Protein AF-A0A654IPQ0-F1 (afdb_monomer)

Secondary structure (DSSP, 8-state):
-PPP---PPP-----------------------------------TT-PPP--TT----S------------------SSBPPHHHHHHHHHHHHHHTTS--TT-BHHHHHHHHHHHHHHTT---EEEPTTS-TTPBPPPBSS------EEEEEBTEEEEE--S-B---

Sequence (169 aa):
MKKLLTFLSSFSLITTTSLFVISCKTNQSAQKSRQDINIDEEYADPEHMPVDDPNAYITSSTEEYEDSTIIKKENEQPNRKATEEEKKKLESIFKDQENSFDSSHTYKDVVDQLLVYANKQGLNNITLVDGLDPNEYLKEDKESKGVNVVKLKLYGSDVAFIPKKVLKK

Organism: NCBI:txid1179777

Foldseek 3Di:
DDDDDDDDDDDDDDDDDDDDDDDPPPPDDDDDDDDDDDDPDDDDDPPDDPDDDPPPDDDDDPPPPPPPPVVPPPPPLPQDADDPVLVVQLVVLLVVCLAVAAQVDFLLNVQVVSCVSSVVVVQHDKAFDPPDDRRHTDDFDQPQPQPDWGWIDRRPDIDTRGRRGYHYD

Mean predicted aligned error: 18.66 Å

Radius of gyration: 29.19 Å; Cα contacts (8 Å, |Δi|>4): 163; chains: 1; bounding box: 48×114×52 Å

pLDDT: mean 73.37, std 24.52, range [34.81, 98.38]

InterPro domains:
  IPR054816 Mollicutes-type lipoprotein signal peptide region [NF038029] (1-24)

Structure (mmCIF, N/CA/C/O backbone):
data_AF-A0A654IPQ0-F1
#
_entry.id   AF-A0A654IPQ0-F1
#
loop_
_atom_site.group_PDB
_atom_site.id
_atom_site.type_symbol
_atom_site.label_atom_id
_atom_site.label_alt_id
_atom_site.label_comp_id
_atom_site.label_asym_id
_atom_site.label_entity_id
_atom_site.label_seq_id
_atom_site.pdbx_PDB_ins_code
_atom_site.Cartn_x
_atom_site.Cartn_y
_atom_site.Cartn_z
_atom_site.occupancy
_atom_site.B_iso_or_equiv
_atom_site.auth_seq_id
_atom_site.auth_comp_id
_atom_site.auth_asym_id
_atom_site.auth_atom_id
_atom_site.pdbx_PDB_model_num
ATOM 1 N N . MET A 1 1 ? 3.869 56.361 20.511 1.00 40.56 1 MET A N 1
ATOM 2 C CA . MET A 1 1 ? 4.899 55.306 20.642 1.00 40.56 1 MET A CA 1
ATOM 3 C C . MET A 1 1 ? 4.352 54.244 21.584 1.00 40.56 1 MET A C 1
ATOM 5 O O . MET A 1 1 ? 3.973 54.582 22.699 1.00 40.56 1 MET A O 1
ATOM 9 N N . LYS A 1 2 ? 4.131 53.025 21.078 1.00 46.72 2 LYS A N 1
ATOM 10 C CA . LYS A 1 2 ? 3.417 51.942 21.777 1.00 46.72 2 LYS A CA 1
ATOM 11 C C . LYS A 1 2 ? 4.370 51.214 22.732 1.00 46.72 2 LYS A C 1
ATOM 13 O O . LYS A 1 2 ? 5.546 51.058 22.421 1.00 46.72 2 LYS A O 1
ATOM 18 N N . LYS A 1 3 ? 3.843 50.863 23.906 1.00 55.09 3 LYS A N 1
ATOM 19 C CA . LYS A 1 3 ? 4.573 50.340 25.065 1.00 55.09 3 LYS A CA 1
ATOM 20 C C . LYS A 1 3 ? 5.115 48.928 24.825 1.00 55.09 3 LYS A C 1
ATOM 22 O O . LYS A 1 3 ? 4.527 48.147 24.082 1.00 55.09 3 LYS A O 1
ATOM 27 N N . LEU A 1 4 ? 6.246 48.679 25.481 1.00 53.44 4 LEU A N 1
ATOM 28 C CA . LEU A 1 4 ? 7.028 47.453 25.488 1.00 53.44 4 LEU A CA 1
ATOM 29 C C . LEU A 1 4 ? 6.271 46.231 26.035 1.00 53.44 4 LEU A C 1
ATOM 31 O O . LEU A 1 4 ? 5.342 46.352 26.831 1.00 53.44 4 LEU A O 1
ATOM 35 N N . LEU A 1 5 ? 6.789 45.085 25.583 1.00 58.50 5 LEU A N 1
ATOM 36 C CA . LEU A 1 5 ? 6.680 43.702 26.048 1.00 58.50 5 LEU A CA 1
ATOM 37 C C . LEU A 1 5 ? 6.437 43.529 27.563 1.00 58.50 5 LEU A C 1
ATOM 39 O O . LEU A 1 5 ? 6.873 44.365 28.352 1.00 58.50 5 LEU A O 1
ATOM 43 N N . THR A 1 6 ? 5.883 42.382 27.996 1.00 51.06 6 THR A N 1
ATOM 44 C CA . THR A 1 6 ? 6.662 41.214 28.495 1.00 51.06 6 THR A CA 1
ATOM 45 C C . THR A 1 6 ? 5.752 40.057 28.990 1.00 51.06 6 THR A C 1
ATOM 47 O O . THR A 1 6 ? 4.640 40.287 29.453 1.00 51.06 6 THR A O 1
ATOM 50 N N . PHE A 1 7 ? 6.312 38.837 28.921 1.00 52.56 7 PHE A N 1
ATOM 51 C CA . PHE A 1 7 ? 6.030 37.591 29.665 1.00 52.56 7 PHE A CA 1
ATOM 52 C C . PHE A 1 7 ? 4.970 36.620 29.110 1.00 52.56 7 PHE A C 1
ATOM 54 O O . PHE A 1 7 ? 3.819 36.626 29.534 1.00 52.56 7 PHE A O 1
ATOM 61 N N . LEU A 1 8 ? 5.408 35.673 28.262 1.00 53.69 8 LEU A N 1
ATOM 62 C CA . LEU A 1 8 ? 4.788 34.344 28.220 1.00 53.69 8 LEU A CA 1
ATOM 63 C C . LEU A 1 8 ? 5.546 33.405 29.160 1.00 53.69 8 LEU A C 1
ATOM 65 O O . LEU A 1 8 ? 6.758 33.221 29.061 1.00 53.69 8 LEU A O 1
ATOM 69 N N . SER A 1 9 ? 4.771 32.877 30.097 1.00 50.97 9 SER A N 1
ATOM 70 C CA . SER A 1 9 ? 5.142 31.969 31.168 1.00 50.97 9 SER A CA 1
ATOM 71 C C . SER A 1 9 ? 5.612 30.60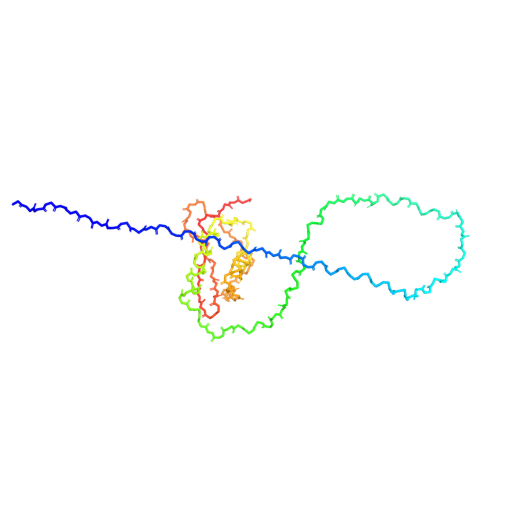9 30.639 1.00 50.97 9 SER A C 1
ATOM 73 O O . SER A 1 9 ? 5.057 30.047 29.696 1.00 50.97 9 SER A O 1
ATOM 75 N N . SER A 1 10 ? 6.654 30.115 31.295 1.00 53.44 10 SER A N 1
ATOM 76 C CA . SER A 1 10 ? 7.236 28.779 31.249 1.00 53.44 10 SER A CA 1
ATOM 77 C C . SER A 1 10 ? 6.214 27.658 31.472 1.00 53.44 10 SER A C 1
ATOM 79 O O . SER A 1 10 ? 5.604 27.597 32.539 1.00 53.44 10 SER A O 1
ATOM 81 N N . PHE A 1 11 ? 6.121 26.707 30.541 1.00 54.91 11 PHE A N 1
ATOM 82 C CA . PHE A 1 11 ? 5.586 25.376 30.838 1.00 54.91 11 PHE A CA 1
ATOM 83 C C . PHE A 1 11 ? 6.739 24.396 31.032 1.00 54.91 11 PHE A C 1
ATOM 85 O O . PHE A 1 11 ? 7.488 24.080 30.109 1.00 54.91 11 PHE A O 1
ATOM 92 N N . SER A 1 12 ? 6.885 23.965 32.280 1.00 56.22 12 SER A N 1
ATOM 93 C CA . SER A 1 12 ? 7.839 22.965 32.732 1.00 56.22 12 SER A CA 1
ATOM 94 C C . SER A 1 12 ? 7.547 21.597 32.114 1.00 56.22 12 SER A C 1
ATOM 96 O O . SER A 1 12 ? 6.407 21.136 32.089 1.00 56.22 12 SER A O 1
ATOM 98 N N . LEU A 1 13 ? 8.617 20.945 31.663 1.00 54.75 13 LEU A N 1
ATOM 99 C CA . LEU A 1 13 ? 8.686 19.529 31.318 1.00 54.75 13 LEU A CA 1
ATOM 100 C C . LEU A 1 13 ? 8.288 18.666 32.523 1.00 54.75 13 LEU A C 1
ATOM 102 O O . LEU A 1 13 ? 8.844 18.839 33.607 1.00 54.75 13 LEU A O 1
ATOM 106 N N . ILE A 1 14 ? 7.407 17.688 32.318 1.00 57.94 14 ILE A N 1
ATOM 107 C CA . ILE A 1 14 ? 7.292 16.536 33.217 1.00 57.94 14 ILE A CA 1
ATOM 108 C C . ILE A 1 14 ? 7.467 15.276 32.374 1.00 57.94 14 ILE A C 1
ATOM 110 O O . ILE A 1 14 ? 6.567 14.832 31.667 1.00 57.94 14 ILE A O 1
ATOM 114 N N . THR A 1 15 ? 8.670 14.720 32.445 1.00 57.34 15 THR A N 1
ATOM 115 C CA . THR A 1 15 ? 8.999 13.364 32.019 1.00 57.34 15 THR A CA 1
ATOM 116 C C . THR A 1 15 ? 8.627 12.402 33.142 1.00 57.34 15 THR A C 1
ATOM 118 O O . THR A 1 15 ? 9.286 12.386 34.180 1.00 57.34 15 THR A O 1
ATOM 121 N N . THR A 1 16 ? 7.613 11.567 32.941 1.00 59.94 16 THR A N 1
ATOM 122 C CA . THR A 1 16 ? 7.414 10.365 33.762 1.00 59.94 16 THR A CA 1
ATOM 123 C C . THR A 1 16 ? 7.573 9.147 32.873 1.00 59.94 16 THR A C 1
ATOM 125 O O . THR A 1 16 ? 6.635 8.705 32.214 1.00 59.94 16 THR A O 1
ATOM 128 N N . THR A 1 17 ? 8.791 8.619 32.828 1.00 58.72 17 THR A N 1
ATOM 129 C CA . THR A 1 17 ? 9.068 7.281 32.316 1.00 58.72 17 THR A CA 1
ATOM 130 C C . THR A 1 17 ? 8.575 6.266 33.343 1.00 58.72 17 THR A C 1
ATOM 132 O O . THR A 1 17 ? 9.223 6.050 34.368 1.00 58.72 17 THR A O 1
ATOM 135 N N . SER A 1 18 ? 7.424 5.648 33.097 1.00 56.28 18 SER A N 1
ATOM 136 C CA . SER A 1 18 ? 7.020 4.447 33.825 1.00 56.28 18 SER A CA 1
ATOM 137 C C . SER A 1 18 ? 7.836 3.269 33.297 1.00 56.28 18 SER A C 1
ATOM 139 O O . SER A 1 18 ? 7.598 2.784 32.194 1.00 56.28 18 SER A O 1
ATOM 141 N N . LEU A 1 19 ? 8.827 2.825 34.070 1.00 52.12 19 LEU A N 1
ATOM 142 C CA . LEU A 1 19 ? 9.502 1.552 33.832 1.00 52.12 19 LEU A CA 1
ATOM 143 C C . LEU A 1 19 ? 8.584 0.429 34.328 1.00 52.12 19 LEU A C 1
ATOM 145 O O . LEU A 1 19 ? 8.394 0.263 35.532 1.00 52.12 19 LEU A O 1
ATOM 149 N N . PHE A 1 20 ? 8.009 -0.338 33.405 1.00 54.38 20 PHE A N 1
ATOM 150 C CA . PHE A 1 20 ? 7.381 -1.613 33.735 1.00 54.38 20 PHE A CA 1
ATOM 151 C C . PHE A 1 20 ? 8.484 -2.657 33.927 1.00 54.38 20 PHE A C 1
ATOM 153 O O . PHE A 1 20 ? 9.154 -3.043 32.973 1.00 54.38 20 PHE A O 1
ATOM 160 N N . VAL A 1 21 ? 8.683 -3.111 35.164 1.00 59.56 21 VAL A N 1
ATOM 161 C CA . VAL A 1 21 ? 9.492 -4.300 35.453 1.00 59.56 21 VAL A CA 1
ATOM 162 C C . VAL A 1 21 ? 8.598 -5.532 35.336 1.00 59.56 21 VAL A C 1
ATOM 164 O O . VAL A 1 21 ? 7.663 -5.720 36.113 1.00 59.56 21 VAL A O 1
ATOM 167 N N . ILE A 1 22 ? 8.859 -6.369 34.334 1.00 52.62 22 ILE A N 1
ATOM 168 C CA . ILE A 1 22 ? 8.230 -7.684 34.204 1.00 52.62 22 ILE A CA 1
ATOM 169 C C . ILE A 1 22 ? 9.007 -8.636 35.115 1.00 52.62 22 ILE A C 1
ATOM 171 O O . ILE A 1 22 ? 10.182 -8.914 34.888 1.00 52.62 22 ILE A O 1
ATOM 175 N N . SER A 1 23 ? 8.362 -9.109 36.180 1.00 47.47 23 SER A N 1
ATOM 176 C CA . SER A 1 23 ? 8.906 -10.169 37.027 1.00 47.47 23 SER A CA 1
ATOM 177 C C . SER A 1 23 ? 8.654 -11.516 36.348 1.00 47.47 23 SER A C 1
ATOM 179 O O . SER A 1 23 ? 7.511 -11.966 36.257 1.00 47.47 23 SER A O 1
ATOM 181 N N . CYS A 1 24 ? 9.713 -12.166 35.863 1.00 54.38 24 CYS A N 1
ATOM 182 C CA . CYS A 1 24 ? 9.651 -13.566 35.457 1.00 54.38 24 CYS A CA 1
ATOM 183 C C . CYS A 1 24 ? 9.441 -14.424 36.707 1.00 54.38 24 CYS A C 1
ATOM 185 O O . CYS A 1 24 ? 10.377 -14.698 37.458 1.00 54.38 24 CYS A O 1
ATOM 187 N N . LYS A 1 25 ? 8.201 -14.854 36.944 1.00 45.53 25 LYS A N 1
ATOM 188 C CA . LYS A 1 25 ? 7.918 -15.905 37.917 1.00 45.53 25 LYS A CA 1
ATOM 189 C C . LYS A 1 25 ? 8.273 -17.242 37.266 1.00 45.53 25 LYS A C 1
ATOM 191 O O . LYS A 1 25 ? 7.468 -17.821 36.542 1.00 45.53 25 LYS A O 1
ATOM 196 N N . THR A 1 26 ? 9.499 -17.711 37.482 1.00 52.19 26 THR A N 1
ATOM 197 C CA . THR A 1 26 ? 9.935 -19.044 37.056 1.00 52.19 26 THR A CA 1
ATOM 198 C C . THR A 1 26 ? 9.166 -20.079 37.875 1.00 52.19 26 THR A C 1
ATOM 200 O O . THR A 1 26 ? 9.466 -20.301 39.048 1.00 52.19 26 THR A O 1
ATOM 203 N N . ASN A 1 27 ? 8.141 -20.699 37.288 1.00 46.81 27 ASN A N 1
ATOM 204 C CA . ASN A 1 27 ? 7.527 -21.885 37.876 1.00 46.81 27 ASN A CA 1
ATOM 205 C C . ASN A 1 27 ? 8.501 -23.050 37.701 1.00 46.81 27 ASN A C 1
ATOM 207 O O . ASN A 1 27 ? 8.535 -23.722 36.675 1.00 46.81 27 ASN A O 1
ATOM 211 N N . GLN A 1 28 ? 9.320 -23.261 38.724 1.00 50.59 28 GLN A N 1
ATOM 212 C CA . GLN A 1 28 ? 10.018 -24.513 38.924 1.00 50.59 28 GLN A CA 1
ATOM 213 C C . GLN A 1 28 ? 9.002 -25.512 39.489 1.00 50.59 28 GLN A C 1
ATOM 215 O O . GLN A 1 28 ? 8.702 -25.506 40.679 1.00 50.59 28 GLN A O 1
ATOM 220 N N . SER A 1 29 ? 8.460 -26.375 38.635 1.00 43.31 29 SER A N 1
ATOM 221 C CA . SER A 1 29 ? 7.891 -27.648 39.076 1.00 43.31 29 SER A CA 1
ATOM 222 C C . SER A 1 29 ? 8.440 -28.754 38.192 1.00 43.31 29 SER A C 1
ATOM 224 O O . SER A 1 29 ? 7.935 -29.045 37.110 1.00 43.31 29 SER A O 1
ATOM 226 N N . ALA A 1 30 ? 9.511 -29.369 38.682 1.00 47.84 30 ALA A N 1
ATOM 227 C CA . ALA A 1 30 ? 9.874 -30.710 38.288 1.00 47.84 30 ALA A CA 1
ATOM 228 C C . ALA A 1 30 ? 8.725 -31.649 38.684 1.00 47.84 30 ALA A C 1
ATOM 230 O O . ALA A 1 30 ? 8.487 -31.860 39.871 1.00 47.84 30 ALA A O 1
ATOM 231 N N . GLN A 1 31 ? 8.043 -32.244 37.708 1.00 40.03 31 GLN A N 1
ATOM 232 C CA . GLN A 1 31 ? 7.343 -33.508 37.915 1.00 40.03 31 GLN A CA 1
ATOM 233 C C . GLN A 1 31 ? 7.656 -34.470 36.776 1.00 40.03 31 GLN A C 1
ATOM 235 O O . GLN A 1 31 ? 7.065 -34.479 35.704 1.00 40.03 31 GLN A O 1
ATOM 240 N N . LYS A 1 32 ? 8.643 -35.301 37.095 1.00 43.44 32 LYS A N 1
ATOM 241 C CA . LYS A 1 32 ? 8.830 -36.678 36.662 1.00 43.44 32 LYS A CA 1
ATOM 242 C C . LYS A 1 32 ? 7.477 -37.399 36.546 1.00 43.44 32 LYS A C 1
ATOM 244 O O . LYS A 1 32 ? 6.809 -37.597 37.555 1.00 43.44 32 LYS A O 1
ATOM 249 N N . SER A 1 33 ? 7.138 -37.863 35.350 1.00 37.06 33 SER A N 1
ATOM 250 C CA . SER A 1 33 ? 6.265 -39.020 35.163 1.00 37.06 33 SER A CA 1
ATOM 251 C C . SER A 1 33 ? 6.808 -39.829 33.995 1.00 37.06 33 SER A C 1
ATOM 253 O O . SER A 1 33 ? 6.769 -39.400 32.846 1.00 37.06 33 SER A O 1
ATOM 255 N N . ARG A 1 34 ? 7.404 -40.970 34.340 1.00 43.91 34 ARG A N 1
ATOM 256 C CA . ARG A 1 34 ? 7.680 -42.066 33.418 1.00 43.91 34 ARG A CA 1
ATOM 257 C C . ARG A 1 34 ? 6.343 -42.718 33.083 1.00 43.91 34 ARG A C 1
ATOM 259 O O . ARG A 1 34 ? 5.617 -43.056 34.012 1.00 43.91 34 ARG A O 1
ATOM 266 N N . GLN A 1 35 ? 6.080 -42.941 31.804 1.00 34.81 35 GLN A N 1
ATOM 267 C CA . GLN A 1 35 ? 5.175 -43.996 31.361 1.00 34.81 35 GLN A CA 1
ATOM 268 C C . GLN A 1 35 ? 5.670 -44.523 30.011 1.00 34.81 35 GLN A C 1
ATOM 270 O O . GLN A 1 35 ? 5.448 -43.928 28.963 1.00 34.81 35 GLN A O 1
ATOM 275 N N . ASP A 1 36 ? 6.488 -45.568 30.134 1.00 37.41 36 ASP A N 1
ATOM 276 C CA . ASP A 1 36 ? 6.487 -46.808 29.358 1.00 37.41 36 ASP A CA 1
ATOM 277 C C . ASP A 1 36 ? 6.352 -46.693 27.835 1.00 37.41 36 ASP A C 1
ATOM 279 O O . ASP A 1 36 ? 5.266 -46.762 27.265 1.00 37.41 36 ASP A O 1
ATOM 283 N N . ILE A 1 37 ? 7.507 -46.623 27.170 1.00 38.12 37 ILE A N 1
ATOM 284 C CA . ILE A 1 37 ? 7.654 -47.090 25.792 1.00 38.12 37 ILE A CA 1
ATOM 285 C C . ILE A 1 37 ? 8.175 -48.526 25.909 1.00 38.12 37 ILE A C 1
ATOM 287 O O . ILE A 1 37 ? 9.273 -48.732 26.430 1.00 38.12 37 ILE A O 1
ATOM 291 N N . ASN A 1 38 ? 7.372 -49.510 25.492 1.00 35.72 38 ASN A N 1
ATOM 292 C CA . ASN A 1 38 ? 7.834 -50.888 25.318 1.00 35.72 38 ASN A CA 1
ATOM 293 C C . ASN A 1 38 ? 8.972 -50.879 24.293 1.00 35.72 38 ASN A C 1
ATOM 295 O O . ASN A 1 38 ? 8.763 -50.518 23.135 1.00 35.72 38 ASN A O 1
ATOM 299 N N . ILE A 1 39 ? 10.169 -51.233 24.748 1.00 37.44 39 ILE A N 1
ATOM 300 C CA . ILE A 1 39 ? 11.291 -51.585 23.888 1.00 37.44 39 ILE A CA 1
ATOM 301 C C . ILE A 1 39 ? 11.243 -53.106 23.798 1.00 37.44 39 ILE A C 1
ATOM 303 O O . ILE A 1 39 ? 11.601 -53.783 24.760 1.00 37.44 39 ILE A O 1
ATOM 307 N N . ASP A 1 40 ? 10.772 -53.626 22.668 1.00 38.84 40 ASP A N 1
ATOM 308 C CA . ASP A 1 40 ? 11.070 -55.004 22.298 1.00 38.84 40 ASP A CA 1
ATOM 309 C C . ASP A 1 40 ? 12.543 -55.034 21.862 1.00 38.84 40 ASP A C 1
ATOM 311 O O . ASP A 1 40 ? 12.929 -54.519 20.812 1.00 38.84 40 ASP A O 1
ATOM 315 N N . GLU A 1 41 ? 13.381 -55.553 22.757 1.00 49.06 41 GLU A N 1
ATOM 316 C CA . GLU A 1 41 ? 14.756 -55.968 22.495 1.00 49.06 41 GLU A CA 1
ATOM 317 C C . GLU A 1 41 ? 14.726 -57.233 21.627 1.00 49.06 41 GLU A C 1
ATOM 319 O O . GLU A 1 41 ? 14.355 -58.303 22.107 1.00 49.06 41 GLU A O 1
ATOM 324 N N . GLU A 1 42 ? 15.171 -57.144 20.371 1.00 38.34 42 GLU A N 1
ATOM 325 C CA . GLU A 1 42 ? 15.528 -58.331 19.592 1.00 38.34 42 GLU A CA 1
ATOM 326 C C . GLU A 1 42 ? 16.838 -58.107 18.805 1.00 38.34 42 GLU A C 1
ATOM 328 O O . GLU A 1 42 ? 16.890 -57.391 17.812 1.00 38.34 42 GLU A O 1
ATOM 333 N N . TYR A 1 43 ? 17.895 -58.734 19.341 1.00 45.72 43 TYR A N 1
ATOM 334 C CA . TYR A 1 43 ? 19.237 -59.041 18.819 1.00 45.72 43 TYR A CA 1
ATOM 335 C C . TYR A 1 43 ? 20.168 -57.927 18.296 1.00 45.72 43 TYR A C 1
ATOM 337 O O . TYR A 1 43 ? 20.043 -57.393 17.200 1.00 45.72 43 TYR A O 1
ATOM 345 N N . ALA A 1 44 ? 21.241 -57.721 19.070 1.00 42.47 44 ALA A N 1
ATOM 346 C CA . ALA A 1 44 ? 22.493 -57.114 18.642 1.00 42.47 44 ALA A CA 1
ATOM 347 C C . ALA A 1 44 ? 23.262 -58.046 17.682 1.00 42.47 44 ALA A C 1
ATOM 349 O O . ALA A 1 44 ? 23.749 -59.099 18.097 1.00 42.47 44 ALA A O 1
ATOM 350 N N . ASP A 1 45 ? 23.409 -57.622 16.426 1.00 42.97 45 ASP A N 1
ATOM 351 C CA . ASP A 1 45 ? 24.412 -58.114 15.474 1.00 42.97 45 ASP A CA 1
ATOM 352 C C . ASP A 1 45 ? 25.470 -57.007 15.265 1.00 42.97 45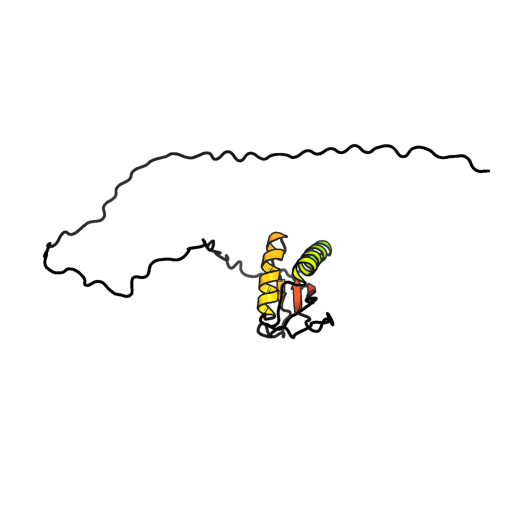 ASP A C 1
ATOM 354 O O . ASP A 1 45 ? 25.119 -55.917 14.803 1.00 42.97 45 ASP A O 1
ATOM 358 N N . PRO A 1 46 ? 26.745 -57.211 15.645 1.00 46.00 46 PRO A N 1
ATOM 359 C CA . PRO A 1 46 ? 27.757 -56.158 15.613 1.00 46.00 46 PRO A CA 1
ATOM 360 C C . PRO A 1 46 ? 28.389 -55.894 14.231 1.00 46.00 46 PRO A C 1
ATOM 362 O O . PRO A 1 46 ? 29.325 -55.099 14.169 1.00 46.00 46 PRO A O 1
ATOM 365 N N . GLU A 1 47 ? 27.919 -56.492 13.128 1.00 44.22 47 GLU A N 1
ATOM 366 C CA . GLU A 1 47 ? 28.581 -56.351 11.811 1.00 44.22 47 GLU A CA 1
ATOM 367 C C . GLU A 1 47 ? 27.890 -55.441 10.776 1.00 44.22 47 GLU A C 1
ATOM 369 O O . GLU A 1 47 ? 28.371 -55.320 9.651 1.00 44.22 47 GLU A O 1
ATOM 374 N N . HIS A 1 48 ? 26.835 -54.706 11.138 1.00 45.78 48 HIS A N 1
ATOM 375 C CA . HIS A 1 48 ? 26.206 -53.733 10.232 1.00 45.78 48 HIS A CA 1
ATOM 376 C C . HIS A 1 48 ? 26.414 -52.286 10.703 1.00 45.78 48 HIS A C 1
ATOM 378 O O . HIS A 1 48 ? 25.513 -51.646 11.241 1.00 45.78 48 HIS A O 1
ATOM 384 N N . MET A 1 49 ? 27.615 -51.742 10.472 1.00 46.75 49 MET A N 1
ATOM 385 C CA . MET A 1 49 ? 27.816 -50.287 10.482 1.00 46.75 49 MET A CA 1
ATOM 386 C C . MET A 1 49 ? 27.072 -49.680 9.277 1.00 46.75 49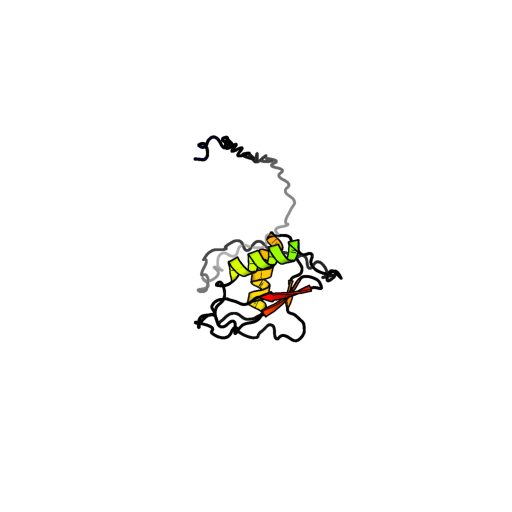 MET A C 1
ATOM 388 O O . MET A 1 49 ? 27.372 -50.065 8.144 1.00 46.75 49 MET A O 1
ATOM 392 N N . PRO A 1 50 ? 26.122 -48.743 9.457 1.00 47.62 50 PRO A N 1
ATOM 393 C CA . PRO A 1 50 ? 25.610 -47.972 8.335 1.00 47.62 50 PRO A CA 1
ATOM 394 C C . PRO A 1 50 ? 26.743 -47.106 7.775 1.00 47.62 50 PRO A C 1
ATOM 396 O O . PRO A 1 50 ? 27.398 -46.359 8.497 1.00 47.62 50 PRO A O 1
ATOM 399 N N . VAL A 1 51 ? 26.986 -47.277 6.480 1.00 49.25 51 VAL A N 1
ATOM 400 C CA . VAL A 1 51 ? 27.959 -46.539 5.673 1.00 49.25 51 VAL A CA 1
ATOM 401 C C . VAL A 1 51 ? 27.635 -45.043 5.735 1.00 49.25 51 VAL A C 1
ATOM 403 O O . VAL A 1 51 ? 26.477 -44.670 5.550 1.00 49.25 51 VAL A O 1
ATOM 406 N N . ASP A 1 52 ? 28.647 -44.208 5.986 1.00 47.94 52 ASP A N 1
ATOM 407 C CA . ASP A 1 52 ? 28.546 -42.745 5.973 1.00 47.94 52 ASP A CA 1
ATOM 408 C C . ASP A 1 52 ? 27.889 -42.255 4.667 1.00 47.94 52 ASP A C 1
ATOM 410 O O . ASP A 1 52 ? 28.460 -42.377 3.580 1.00 47.94 52 ASP A O 1
ATOM 414 N N . ASP A 1 53 ? 26.676 -41.705 4.768 1.00 51.34 53 ASP A N 1
ATOM 415 C CA . ASP A 1 53 ? 26.010 -40.994 3.674 1.00 51.34 53 ASP A CA 1
ATOM 416 C C . ASP A 1 53 ? 26.732 -39.649 3.443 1.00 51.34 53 ASP A C 1
ATOM 418 O O . ASP A 1 53 ? 26.792 -38.818 4.357 1.00 51.34 53 ASP A O 1
ATOM 422 N N . PRO A 1 54 ? 27.273 -39.380 2.239 1.00 47.12 54 PRO A N 1
ATOM 423 C CA . PRO A 1 54 ? 27.981 -38.137 1.946 1.00 47.12 54 PRO A CA 1
ATOM 424 C C . PRO A 1 54 ? 27.078 -36.889 1.868 1.00 47.12 54 PRO A C 1
ATOM 426 O O . PRO A 1 54 ? 27.599 -35.798 1.643 1.00 47.12 54 PRO A O 1
ATOM 429 N N . ASN A 1 55 ? 25.757 -36.998 2.062 1.00 46.91 55 ASN A N 1
ATOM 430 C CA . ASN A 1 55 ? 24.838 -35.849 2.076 1.00 46.91 55 ASN A CA 1
ATOM 431 C C . ASN A 1 55 ? 24.514 -35.284 3.471 1.00 46.91 55 ASN A C 1
ATOM 433 O O . ASN A 1 55 ? 23.643 -34.420 3.598 1.00 46.91 55 ASN A O 1
ATOM 437 N N . ALA A 1 56 ? 25.229 -35.687 4.522 1.00 45.94 56 ALA A N 1
ATOM 438 C CA . ALA A 1 56 ? 25.112 -35.058 5.836 1.00 45.94 56 ALA A CA 1
ATOM 439 C C . ALA A 1 56 ? 25.856 -33.705 5.901 1.00 45.94 56 ALA A C 1
ATOM 441 O O . ALA A 1 56 ? 26.920 -33.588 6.505 1.00 45.94 56 ALA A O 1
ATOM 442 N N . TYR A 1 57 ? 25.276 -32.652 5.316 1.00 36.31 57 TYR A N 1
ATOM 443 C CA . TYR A 1 57 ? 25.596 -31.270 5.684 1.00 36.31 57 TYR A CA 1
ATOM 444 C C . TYR A 1 57 ? 24.507 -30.695 6.606 1.00 36.31 57 TYR A C 1
ATOM 446 O O . TYR A 1 57 ? 23.413 -30.321 6.198 1.00 36.31 57 TYR A O 1
ATOM 454 N N . ILE A 1 58 ? 24.851 -30.615 7.890 1.00 44.53 58 ILE A N 1
ATOM 455 C CA . ILE A 1 58 ? 24.263 -29.745 8.921 1.00 44.53 58 ILE A CA 1
ATOM 456 C C . ILE A 1 58 ? 25.202 -28.515 8.919 1.00 44.53 58 ILE A C 1
ATOM 458 O O . ILE A 1 58 ? 26.413 -28.693 8.933 1.00 44.53 58 ILE A O 1
ATOM 462 N N . THR A 1 59 ? 24.842 -27.235 8.800 1.00 42.53 59 THR A N 1
ATOM 463 C CA . THR A 1 59 ? 23.830 -26.403 9.467 1.00 42.53 59 THR A CA 1
ATOM 464 C C . THR A 1 59 ? 23.954 -25.001 8.862 1.00 42.53 59 THR A C 1
ATOM 466 O O . THR A 1 59 ? 25.078 -24.541 8.662 1.00 42.53 59 THR A O 1
ATOM 469 N N . SER A 1 60 ? 22.862 -24.249 8.746 1.00 43.19 60 SER A N 1
ATOM 470 C CA . SER A 1 60 ? 22.920 -22.799 8.968 1.00 43.19 60 SER A CA 1
ATOM 471 C C . SER A 1 60 ? 21.548 -22.272 9.376 1.00 43.19 60 SER A C 1
ATOM 473 O O . SER A 1 60 ? 20.613 -22.307 8.581 1.00 43.19 60 SER A O 1
ATOM 475 N N . SER A 1 61 ? 21.485 -21.797 10.625 1.00 38.91 61 SER A N 1
ATOM 476 C CA . SER A 1 61 ? 20.534 -20.813 11.159 1.00 38.91 61 SER A CA 1
ATOM 477 C C . SER A 1 61 ? 19.049 -21.085 10.912 1.00 38.91 61 SER A C 1
ATOM 479 O O . SER A 1 61 ? 18.437 -20.527 10.005 1.00 38.91 61 SER A O 1
ATOM 481 N N . THR A 1 62 ? 18.449 -21.852 11.821 1.00 36.69 62 THR A N 1
ATOM 482 C CA . THR A 1 62 ? 17.042 -21.662 12.181 1.00 36.69 62 THR A CA 1
ATOM 483 C C . THR A 1 62 ? 16.926 -20.281 12.825 1.00 36.69 62 THR A C 1
ATOM 485 O O . THR A 1 62 ? 17.103 -20.132 14.031 1.00 36.69 62 THR A O 1
ATOM 488 N N . GLU A 1 63 ? 16.694 -19.249 12.018 1.00 45.75 63 GLU A N 1
ATOM 489 C CA . GLU A 1 63 ? 15.898 -18.139 12.519 1.00 45.75 63 GLU A CA 1
ATOM 490 C C . GLU A 1 63 ? 14.509 -18.721 12.777 1.00 45.75 63 GLU A C 1
ATOM 492 O O . GLU A 1 63 ? 13.911 -19.354 11.903 1.00 45.75 63 GLU A O 1
ATOM 497 N N . GLU A 1 64 ? 14.060 -18.619 14.024 1.00 36.06 64 GLU A N 1
ATOM 498 C CA . GLU A 1 64 ? 12.708 -18.966 14.429 1.00 36.06 64 GLU A CA 1
ATOM 499 C C . GLU A 1 64 ? 11.741 -18.115 13.599 1.00 36.06 64 GLU A C 1
ATOM 501 O O . GLU A 1 64 ? 11.436 -16.970 13.929 1.00 36.06 64 GLU A O 1
ATOM 506 N N . TYR A 1 65 ? 11.258 -18.669 12.489 1.00 44.81 65 TYR A N 1
ATOM 507 C CA . TYR A 1 65 ? 9.978 -18.263 11.947 1.00 44.81 65 TYR A CA 1
ATOM 508 C C . TYR A 1 65 ? 8.980 -18.616 13.039 1.00 44.81 65 TYR A C 1
ATOM 510 O O . TYR A 1 65 ? 8.633 -19.788 13.199 1.00 44.81 65 TYR A O 1
ATOM 518 N N . GLU A 1 66 ? 8.584 -17.621 13.839 1.00 41.66 66 GLU A N 1
ATOM 519 C CA . GLU A 1 66 ? 7.362 -17.726 14.620 1.00 41.66 66 GLU A CA 1
ATOM 520 C C . GLU A 1 66 ? 6.317 -18.289 13.667 1.00 41.66 66 GLU A C 1
ATOM 522 O O . GLU A 1 66 ? 6.015 -17.691 12.627 1.00 41.66 66 GLU A O 1
ATOM 527 N N . ASP A 1 67 ? 5.869 -19.498 13.998 1.00 37.53 67 ASP A N 1
ATOM 528 C CA . ASP A 1 67 ? 4.763 -20.187 13.375 1.00 37.53 67 ASP A CA 1
ATOM 529 C C . ASP A 1 67 ? 3.574 -19.238 13.443 1.00 37.53 67 ASP A C 1
ATOM 531 O O . ASP A 1 67 ? 2.808 -19.191 14.408 1.00 37.53 67 ASP A O 1
ATOM 535 N N . SER A 1 68 ? 3.469 -18.409 12.407 1.00 46.62 68 SER A N 1
ATOM 536 C CA . SER A 1 68 ? 2.269 -17.696 12.051 1.00 46.62 68 SER A CA 1
ATOM 537 C C . SER A 1 68 ? 1.292 -18.772 11.610 1.00 46.62 68 SER A C 1
ATOM 539 O O . SER A 1 68 ? 0.976 -18.965 10.437 1.00 46.62 68 SER A O 1
ATOM 541 N N . THR A 1 69 ? 0.748 -19.444 12.619 1.00 36.78 69 THR A N 1
ATOM 542 C CA . THR A 1 69 ? -0.648 -19.816 12.671 1.00 36.78 69 THR A CA 1
ATOM 543 C C . THR A 1 69 ? -1.429 -18.533 12.409 1.00 36.78 69 THR A C 1
ATOM 545 O O . THR A 1 69 ? -1.967 -17.869 13.293 1.00 36.78 69 THR A O 1
ATOM 548 N N . ILE A 1 70 ? -1.471 -18.159 11.127 1.00 47.84 70 ILE A N 1
ATOM 549 C CA . ILE A 1 70 ? -2.519 -17.372 10.526 1.00 47.84 70 ILE A CA 1
ATOM 550 C C . ILE A 1 70 ? -3.742 -18.225 10.802 1.00 47.84 70 ILE A C 1
ATOM 552 O O . ILE A 1 70 ? -4.110 -19.114 10.032 1.00 47.84 70 ILE A O 1
ATOM 556 N N . ILE A 1 71 ? -4.343 -17.991 11.967 1.00 41.28 71 ILE A N 1
ATOM 557 C CA . ILE A 1 71 ? -5.736 -18.288 12.199 1.00 41.28 71 ILE A CA 1
ATOM 558 C C . ILE A 1 71 ? -6.407 -17.626 11.008 1.00 41.28 71 ILE A C 1
ATOM 560 O O . ILE A 1 71 ? -6.490 -16.397 10.938 1.00 41.28 71 ILE A O 1
ATOM 564 N N . LYS A 1 72 ? -6.799 -18.444 10.028 1.00 45.78 72 LYS A N 1
ATOM 565 C CA . LYS A 1 72 ? -7.728 -18.070 8.973 1.00 45.78 72 LYS A CA 1
ATOM 566 C C . LYS A 1 72 ? -9.023 -17.739 9.702 1.00 45.78 72 LYS A C 1
ATOM 568 O O . LYS A 1 72 ? -9.916 -18.570 9.809 1.00 45.78 72 LYS A O 1
ATOM 573 N N . LYS A 1 73 ? -9.078 -16.549 10.306 1.00 49.28 73 LYS A N 1
ATOM 574 C CA . LYS A 1 73 ? -10.328 -15.920 10.684 1.00 49.28 73 LYS A CA 1
ATOM 575 C C . LYS A 1 73 ? -11.038 -15.763 9.361 1.00 49.28 73 LYS A C 1
ATOM 577 O O . LYS A 1 73 ? -10.548 -15.061 8.479 1.00 49.28 73 LYS A O 1
ATOM 582 N N . GLU A 1 74 ? -12.098 -16.536 9.208 1.00 46.53 74 GLU A N 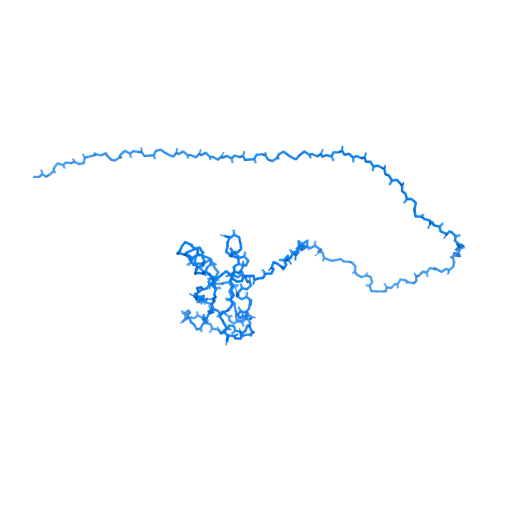1
ATOM 583 C CA . GLU A 1 74 ? -13.071 -16.396 8.143 1.00 46.53 74 GLU A CA 1
ATOM 584 C C . GLU A 1 74 ? -13.274 -14.896 7.902 1.00 46.53 74 GLU A C 1
ATOM 586 O O . GLU A 1 74 ? -13.655 -14.151 8.808 1.00 46.53 74 GLU A O 1
ATOM 591 N N . ASN A 1 75 ? -12.838 -14.440 6.726 1.00 54.00 75 ASN A N 1
ATOM 592 C CA . ASN A 1 75 ? -12.866 -13.047 6.303 1.00 54.00 75 ASN A CA 1
ATOM 593 C C . ASN A 1 75 ? -14.331 -12.644 6.106 1.00 54.00 75 ASN A C 1
ATOM 595 O O . ASN A 1 75 ? -14.807 -12.547 4.976 1.00 54.00 75 ASN A O 1
ATOM 599 N N . GLU A 1 76 ? -15.062 -12.374 7.183 1.00 56.91 76 GLU A N 1
ATOM 600 C CA . GLU A 1 76 ? -16.173 -11.440 7.075 1.00 56.91 76 GLU A CA 1
ATOM 601 C C . GLU A 1 76 ? -15.546 -10.085 6.753 1.00 56.91 76 GLU A C 1
ATOM 603 O O . GLU A 1 76 ? -15.047 -9.380 7.632 1.00 56.91 76 GLU A O 1
ATOM 608 N N . GLN A 1 77 ? -15.490 -9.756 5.455 1.00 62.75 77 GLN A N 1
ATOM 609 C CA . GLN A 1 77 ? -15.150 -8.413 5.009 1.00 62.75 77 GLN A CA 1
ATOM 610 C C . GLN A 1 77 ? -16.068 -7.450 5.760 1.00 62.75 77 GLN A C 1
ATOM 612 O O . GLN A 1 77 ? -17.290 -7.542 5.611 1.00 62.75 77 GLN A O 1
ATOM 617 N N . PRO A 1 78 ? -15.523 -6.545 6.590 1.00 67.50 78 PRO A N 1
ATOM 618 C CA . PRO A 1 78 ? -16.355 -5.632 7.344 1.00 67.50 78 PRO A CA 1
ATOM 619 C C . PRO A 1 78 ? -17.173 -4.814 6.352 1.00 67.50 78 PRO A C 1
ATOM 621 O O . PRO A 1 78 ? -16.613 -4.033 5.582 1.00 67.50 78 PRO A O 1
ATOM 624 N N . ASN A 1 79 ? -18.496 -4.989 6.362 1.00 77.56 79 ASN A N 1
ATOM 625 C CA . ASN A 1 79 ? -19.421 -4.247 5.505 1.00 77.56 79 ASN A CA 1
ATOM 626 C C . ASN A 1 79 ? -19.622 -2.822 6.047 1.00 77.56 79 ASN A C 1
ATOM 628 O O . ASN A 1 79 ? -20.725 -2.375 6.356 1.00 77.56 79 ASN A O 1
ATOM 632 N N . ARG A 1 80 ? -18.508 -2.124 6.259 1.00 92.44 80 ARG A N 1
ATOM 633 C CA . ARG A 1 80 ? -18.446 -0.742 6.711 1.00 92.44 80 ARG A CA 1
ATOM 634 C C . ARG A 1 80 ? -17.372 -0.008 5.933 1.00 92.44 80 ARG A C 1
ATOM 636 O O . ARG A 1 80 ? -16.410 -0.593 5.439 1.00 92.44 80 ARG A O 1
ATOM 643 N N . LYS A 1 81 ? -17.505 1.309 5.893 1.00 93.81 81 LYS A N 1
ATOM 644 C CA . LYS A 1 81 ? -16.437 2.178 5.408 1.00 93.81 81 LYS A CA 1
ATOM 645 C C . LYS A 1 81 ? -15.382 2.366 6.499 1.00 93.81 81 LYS A C 1
ATOM 647 O O . LYS A 1 81 ? -15.695 2.342 7.692 1.00 93.81 81 LYS A O 1
ATOM 652 N N . ALA A 1 82 ? -14.137 2.552 6.073 1.00 94.44 82 ALA A N 1
ATOM 653 C CA . ALA A 1 82 ? -13.063 3.011 6.947 1.00 94.44 82 ALA A CA 1
ATOM 654 C C . ALA A 1 82 ? -13.390 4.395 7.521 1.00 94.44 82 ALA A C 1
ATOM 656 O O . ALA A 1 82 ? -13.871 5.264 6.784 1.00 94.44 82 ALA A O 1
ATOM 657 N N . THR A 1 83 ? -13.107 4.604 8.806 1.00 96.19 83 THR A N 1
ATOM 658 C CA . THR A 1 83 ? -13.184 5.930 9.428 1.00 96.19 83 THR A CA 1
ATOM 659 C C . THR A 1 83 ? -12.021 6.808 8.961 1.00 96.19 83 THR A C 1
ATOM 661 O O . THR A 1 83 ? -11.015 6.320 8.442 1.00 96.19 83 THR A O 1
ATOM 664 N N . GLU A 1 84 ? -12.127 8.121 9.157 1.00 96.12 84 GLU A N 1
ATOM 665 C CA . GLU A 1 84 ? -11.047 9.052 8.796 1.00 96.12 84 GLU A CA 1
ATOM 666 C C . GLU A 1 84 ? -9.768 8.815 9.616 1.00 96.12 84 GLU A C 1
ATOM 668 O O . GLU A 1 84 ? -8.659 8.964 9.111 1.00 96.12 84 GLU A O 1
ATOM 673 N N . GLU A 1 85 ? -9.904 8.372 10.865 1.00 96.56 85 GLU A N 1
ATOM 674 C CA . GLU A 1 85 ? -8.771 8.020 11.727 1.00 96.56 85 GLU A CA 1
ATOM 675 C C . GLU A 1 85 ? -8.024 6.790 11.199 1.00 96.56 85 GLU A C 1
ATOM 677 O O . GLU A 1 85 ? -6.793 6.764 11.190 1.00 96.56 85 GLU A O 1
ATOM 682 N N . GLU A 1 86 ? -8.756 5.783 10.721 1.00 96.75 86 GLU A N 1
ATOM 683 C CA . GLU A 1 86 ? -8.182 4.576 10.124 1.00 96.75 86 GLU A CA 1
ATOM 684 C C . GLU A 1 86 ? -7.478 4.880 8.802 1.00 96.75 86 GLU A C 1
ATOM 686 O O . GLU A 1 86 ? -6.360 4.415 8.581 1.00 96.75 86 GLU A O 1
ATOM 691 N N . LYS A 1 87 ? -8.086 5.719 7.954 1.00 96.44 87 LYS A N 1
ATOM 692 C CA . LYS A 1 87 ? -7.440 6.206 6.727 1.00 96.44 87 LYS A CA 1
ATOM 693 C C . LYS A 1 87 ? -6.157 6.965 7.043 1.00 96.44 87 LYS A C 1
ATOM 695 O O . LYS A 1 87 ? -5.135 6.698 6.428 1.00 96.44 87 LYS A O 1
ATOM 700 N N . LYS A 1 88 ? -6.171 7.843 8.050 1.00 97.00 88 LYS A N 1
ATOM 701 C CA . LYS A 1 88 ? -4.989 8.613 8.458 1.00 97.00 88 LYS A CA 1
ATOM 702 C C . LYS A 1 88 ? -3.853 7.725 8.975 1.00 97.00 88 LYS A C 1
ATOM 704 O O . LYS A 1 88 ? -2.688 7.985 8.678 1.00 97.00 88 LYS A O 1
ATOM 709 N N . LYS A 1 89 ? -4.171 6.669 9.732 1.00 97.38 89 LYS A N 1
ATOM 710 C CA . LYS A 1 89 ? -3.186 5.647 10.129 1.00 97.38 89 LYS A CA 1
ATOM 711 C C . LYS A 1 89 ? -2.586 4.959 8.903 1.00 97.38 89 LYS A C 1
ATOM 713 O O . LYS A 1 89 ? -1.367 4.838 8.807 1.00 97.38 89 LYS A O 1
ATOM 718 N N . LEU A 1 90 ? -3.432 4.565 7.951 1.00 97.44 90 LEU A N 1
ATOM 719 C CA . LEU A 1 90 ? -2.989 3.929 6.715 1.00 97.44 90 LEU A CA 1
ATOM 720 C C . LEU A 1 90 ? -2.112 4.857 5.861 1.00 97.44 90 LEU A C 1
ATOM 722 O O . LEU A 1 90 ? -1.071 4.437 5.371 1.00 97.44 90 LEU A O 1
ATOM 726 N N . GLU A 1 91 ? -2.467 6.134 5.748 1.00 96.88 91 GLU A N 1
ATOM 727 C CA . GLU A 1 91 ? -1.650 7.144 5.066 1.00 96.88 91 GLU A CA 1
ATOM 728 C C . GLU A 1 91 ? -0.276 7.330 5.720 1.00 96.88 91 GLU A C 1
ATOM 730 O O . GLU A 1 91 ? 0.709 7.561 5.020 1.00 96.88 91 GLU A O 1
ATOM 735 N N . SER A 1 92 ? -0.185 7.227 7.051 1.00 97.88 92 SER A N 1
ATOM 736 C CA . SER A 1 92 ? 1.110 7.243 7.741 1.00 97.88 92 SER A CA 1
ATOM 737 C C . SER A 1 92 ? 1.969 6.058 7.310 1.00 97.88 92 SER A C 1
ATOM 739 O O . SER A 1 92 ? 3.127 6.245 6.956 1.00 97.88 92 SER A O 1
ATOM 741 N N . ILE A 1 93 ? 1.381 4.859 7.257 1.00 97.81 93 ILE A N 1
ATOM 742 C CA . ILE A 1 93 ? 2.070 3.651 6.785 1.00 97.81 93 ILE A CA 1
ATOM 743 C C . ILE A 1 93 ? 2.521 3.823 5.332 1.00 97.81 93 ILE A C 1
ATOM 745 O O . ILE A 1 93 ? 3.646 3.466 4.996 1.00 97.81 93 ILE A O 1
ATOM 749 N N . PHE A 1 94 ? 1.678 4.400 4.472 1.00 97.81 94 PHE A N 1
ATOM 750 C CA . PHE A 1 94 ? 2.033 4.665 3.078 1.00 97.81 94 PHE A CA 1
ATOM 751 C C . PHE A 1 94 ? 3.260 5.564 2.971 1.00 97.81 94 PHE A C 1
ATOM 753 O O . PHE A 1 94 ? 4.172 5.249 2.215 1.00 97.81 94 PHE A O 1
ATOM 760 N N . LYS A 1 95 ? 3.323 6.643 3.754 1.00 97.50 95 LYS A N 1
ATOM 761 C CA . LYS A 1 95 ? 4.494 7.531 3.773 1.00 97.50 95 LYS A CA 1
ATOM 762 C C . LYS A 1 95 ? 5.752 6.809 4.239 1.00 97.50 95 LYS A C 1
ATOM 764 O O . LYS A 1 95 ? 6.803 6.979 3.632 1.00 97.50 95 LYS A O 1
ATOM 769 N N . ASP A 1 96 ? 5.637 5.979 5.271 1.00 97.50 96 ASP A N 1
ATOM 770 C CA . ASP A 1 96 ? 6.776 5.233 5.809 1.00 97.50 96 ASP A CA 1
ATOM 771 C C . ASP A 1 96 ? 7.300 4.181 4.817 1.00 97.50 96 ASP A C 1
ATOM 773 O O . ASP A 1 96 ? 8.493 3.886 4.800 1.00 97.50 96 ASP A O 1
ATOM 777 N N . GLN A 1 97 ? 6.420 3.629 3.974 1.00 97.06 97 GLN A N 1
ATOM 778 C CA . GLN A 1 97 ? 6.739 2.569 3.011 1.00 97.06 97 GLN A CA 1
ATOM 779 C C . GLN A 1 97 ? 6.912 3.059 1.563 1.00 97.06 97 GLN A C 1
ATOM 781 O O . GLN A 1 97 ? 7.155 2.251 0.668 1.00 97.06 97 GLN A O 1
ATOM 786 N N . GLU A 1 98 ? 6.822 4.367 1.294 1.00 95.88 98 GLU A N 1
ATOM 787 C CA . GLU A 1 98 ? 6.789 4.914 -0.075 1.00 95.88 98 GLU A CA 1
ATOM 788 C C . GLU A 1 98 ? 8.057 4.607 -0.902 1.00 95.88 98 GLU A C 1
ATOM 790 O O . GLU A 1 98 ? 8.020 4.688 -2.128 1.00 95.88 98 GLU A O 1
ATOM 795 N N . ASN A 1 99 ? 9.171 4.247 -0.253 1.00 95.81 99 ASN A N 1
ATOM 796 C CA . ASN A 1 99 ? 10.457 3.928 -0.892 1.00 95.81 99 ASN A CA 1
ATOM 797 C C . ASN A 1 99 ? 10.889 2.462 -0.697 1.00 95.81 99 ASN A C 1
ATOM 799 O O . ASN A 1 99 ? 12.037 2.128 -0.982 1.00 95.81 99 ASN A O 1
ATOM 803 N N . SER A 1 100 ? 10.009 1.598 -0.185 1.00 95.94 100 SER A N 1
ATOM 804 C CA . SER A 1 100 ? 10.357 0.216 0.176 1.00 95.94 100 SER A CA 1
ATOM 805 C C . SER A 1 100 ? 10.331 -0.764 -1.002 1.00 95.94 100 SER A C 1
ATOM 807 O O . SER A 1 100 ? 10.696 -1.922 -0.828 1.00 95.94 100 SER A O 1
ATOM 809 N N . PHE A 1 101 ? 9.892 -0.328 -2.186 1.00 97.19 101 PHE A N 1
ATOM 810 C CA . PHE A 1 101 ? 9.586 -1.217 -3.305 1.00 97.19 101 PHE A CA 1
ATOM 811 C C . PHE A 1 101 ? 10.438 -0.918 -4.544 1.00 97.19 101 PHE A C 1
ATOM 813 O O . PHE A 1 101 ? 10.697 0.233 -4.894 1.00 97.19 101 PHE A O 1
ATOM 820 N N . ASP A 1 102 ? 10.843 -1.979 -5.234 1.00 97.19 102 ASP A N 1
ATOM 821 C CA . ASP A 1 102 ? 11.599 -1.955 -6.490 1.00 97.19 102 ASP A CA 1
ATOM 822 C C . ASP A 1 102 ? 10.822 -2.697 -7.599 1.00 97.19 102 ASP A C 1
ATOM 824 O O . ASP A 1 102 ? 9.754 -3.259 -7.350 1.00 97.19 102 ASP A O 1
ATOM 828 N N . SER A 1 103 ? 11.336 -2.707 -8.831 1.00 97.38 103 SER A N 1
ATOM 829 C CA . SER A 1 103 ? 10.639 -3.311 -9.978 1.00 97.38 103 SER A CA 1
ATOM 830 C C . SER A 1 103 ? 10.496 -4.836 -9.913 1.00 97.38 103 SER A C 1
ATOM 832 O O . SER A 1 103 ? 9.879 -5.419 -10.799 1.00 97.38 103 SER A O 1
ATOM 834 N N . SER A 1 104 ? 11.114 -5.504 -8.934 1.00 97.50 104 SER A N 1
ATOM 835 C CA . SER A 1 104 ? 10.955 -6.948 -8.726 1.00 97.50 104 SER A CA 1
ATOM 836 C C . SER A 1 104 ? 9.729 -7.297 -7.883 1.00 97.50 104 SER A C 1
ATOM 838 O O . SER A 1 104 ? 9.346 -8.461 -7.841 1.00 97.50 104 SER A O 1
ATOM 840 N N . HIS A 1 105 ? 9.100 -6.305 -7.249 1.00 98.19 105 HIS A N 1
ATOM 841 C CA . HIS A 1 105 ? 7.893 -6.504 -6.457 1.00 98.19 105 HIS A CA 1
ATOM 842 C C . HIS A 1 105 ? 6.645 -6.472 -7.340 1.00 98.19 105 HIS A C 1
ATOM 844 O O . HIS A 1 105 ? 6.551 -5.698 -8.297 1.00 98.19 105 HIS A O 1
ATOM 850 N N . THR A 1 106 ? 5.669 -7.292 -6.977 1.00 98.38 106 THR A N 1
ATOM 851 C CA . THR A 1 106 ? 4.322 -7.319 -7.547 1.00 98.38 106 THR A CA 1
ATOM 852 C C . THR A 1 106 ? 3.344 -6.495 -6.712 1.00 98.38 106 THR A C 1
ATOM 854 O O . THR A 1 106 ? 3.633 -6.093 -5.582 1.00 98.38 106 THR A O 1
ATOM 857 N N . TYR A 1 107 ? 2.144 -6.257 -7.240 1.00 98.06 107 TYR A N 1
ATOM 858 C CA . TYR A 1 107 ? 1.065 -5.621 -6.479 1.00 98.06 107 TYR A CA 1
ATOM 859 C C . TYR A 1 107 ? 0.711 -6.413 -5.220 1.00 98.06 107 TYR A C 1
ATOM 861 O O . TYR A 1 107 ? 0.441 -5.812 -4.179 1.00 98.06 107 TYR A O 1
ATOM 869 N N . LYS A 1 108 ? 0.760 -7.747 -5.283 1.00 97.69 108 LYS A N 1
ATOM 870 C CA . LYS A 1 108 ? 0.567 -8.609 -4.119 1.00 97.69 108 LYS A CA 1
ATOM 871 C C . LYS A 1 108 ? 1.628 -8.365 -3.049 1.00 97.69 108 LYS A C 1
ATOM 873 O O . LYS A 1 108 ? 1.260 -8.174 -1.895 1.00 97.69 108 LYS A O 1
ATOM 878 N N . ASP A 1 109 ? 2.903 -8.302 -3.426 1.00 98.00 109 ASP A N 1
ATOM 879 C CA . ASP A 1 109 ? 3.994 -8.059 -2.469 1.00 98.00 109 ASP A CA 1
ATOM 880 C C . ASP A 1 109 ? 3.817 -6.717 -1.750 1.00 98.00 109 ASP A C 1
ATOM 882 O O . ASP A 1 109 ? 4.018 -6.613 -0.539 1.00 98.00 109 ASP A O 1
ATOM 886 N N . VAL A 1 110 ? 3.370 -5.691 -2.483 1.00 97.81 110 VAL A N 1
ATOM 887 C CA . VAL A 1 110 ? 3.039 -4.383 -1.906 1.00 97.81 110 VAL A CA 1
ATOM 888 C C . VAL A 1 110 ? 1.931 -4.504 -0.862 1.00 97.81 110 VAL A C 1
ATOM 890 O O . VAL A 1 110 ? 2.065 -3.976 0.242 1.00 97.81 110 VAL A O 1
ATOM 893 N N . VAL A 1 111 ? 0.837 -5.196 -1.184 1.00 97.25 111 VAL A N 1
ATOM 894 C CA . VAL A 1 111 ? -0.303 -5.351 -0.267 1.00 97.25 111 VAL A CA 1
ATOM 895 C C . VAL A 1 111 ? 0.086 -6.146 0.968 1.00 97.25 111 VAL A C 1
ATOM 897 O O . VAL A 1 111 ? -0.229 -5.718 2.076 1.00 97.25 111 VAL A O 1
ATOM 900 N N . ASP A 1 112 ? 0.793 -7.259 0.790 1.00 96.88 112 ASP A N 1
ATOM 901 C CA . ASP A 1 112 ? 1.229 -8.124 1.883 1.00 96.88 112 ASP A CA 1
ATOM 902 C C . ASP A 1 112 ? 2.140 -7.357 2.849 1.00 96.88 112 ASP A C 1
ATOM 904 O O . ASP A 1 112 ? 1.921 -7.375 4.063 1.00 96.88 112 ASP A O 1
ATOM 908 N N . GLN A 1 113 ? 3.102 -6.592 2.321 1.00 97.00 113 GLN A N 1
ATOM 909 C CA . GLN A 1 113 ? 3.988 -5.769 3.139 1.00 97.00 113 GLN A CA 1
ATOM 910 C C . GLN A 1 113 ? 3.218 -4.67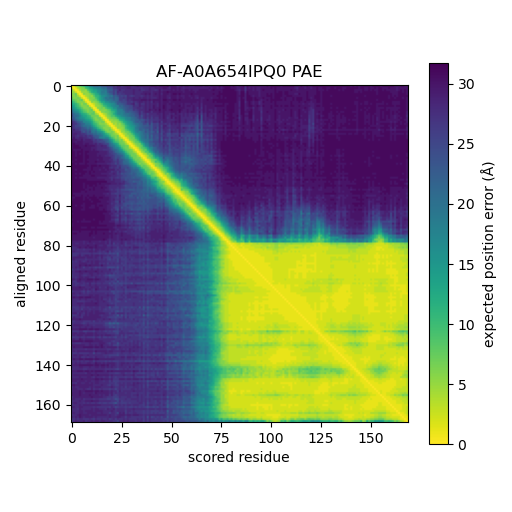1 3.887 1.00 97.00 113 GLN A C 1
ATOM 912 O O . GLN A 1 113 ? 3.428 -4.462 5.084 1.00 97.00 113 GLN A O 1
ATOM 917 N N . LEU A 1 114 ? 2.297 -3.971 3.216 1.00 97.44 114 LEU A N 1
ATOM 918 C CA . LEU A 1 114 ? 1.465 -2.945 3.852 1.00 97.44 114 LEU A CA 1
ATOM 919 C C . LEU A 1 114 ? 0.561 -3.539 4.939 1.00 97.44 114 LEU A C 1
ATOM 921 O O . LEU A 1 114 ? 0.406 -2.929 6.000 1.00 97.44 114 LEU A O 1
ATOM 925 N N . LEU A 1 115 ? 0.012 -4.735 4.712 1.00 96.31 115 LEU A N 1
ATOM 926 C CA . LEU A 1 115 ? -0.834 -5.447 5.665 1.00 96.31 115 LEU A CA 1
ATOM 927 C C . LEU A 1 115 ? -0.081 -5.764 6.965 1.00 96.31 115 LEU A C 1
ATOM 929 O O . LEU A 1 115 ? -0.649 -5.613 8.046 1.00 96.31 115 LEU A O 1
ATOM 933 N N . VAL A 1 116 ? 1.208 -6.117 6.896 1.00 96.50 116 VAL A N 1
ATOM 934 C CA . VAL A 1 116 ? 2.045 -6.343 8.090 1.00 96.50 116 VAL A CA 1
ATOM 935 C C . VAL A 1 116 ? 2.088 -5.103 8.989 1.00 96.50 116 VAL A C 1
ATOM 937 O O . VAL A 1 116 ? 1.892 -5.209 10.203 1.00 96.50 116 VAL A O 1
ATOM 940 N N . TYR A 1 117 ? 2.319 -3.914 8.427 1.00 96.81 117 TYR A N 1
ATOM 941 C CA . TYR A 1 117 ? 2.356 -2.671 9.210 1.00 96.81 117 TYR A CA 1
ATOM 942 C C . TYR A 1 117 ? 0.967 -2.210 9.649 1.00 96.81 117 TYR A C 1
ATOM 944 O O . TYR A 1 117 ? 0.801 -1.713 10.764 1.00 96.81 117 TYR A O 1
ATOM 952 N N . ALA A 1 118 ? -0.036 -2.401 8.798 1.00 96.25 118 ALA A N 1
ATOM 953 C CA . ALA A 1 118 ? -1.422 -2.075 9.088 1.00 96.25 118 ALA A CA 1
ATOM 954 C C . ALA A 1 118 ? -1.952 -2.871 10.284 1.00 96.25 118 ALA A C 1
ATOM 956 O O . ALA A 1 118 ? -2.506 -2.283 11.217 1.00 96.25 118 ALA A O 1
ATOM 957 N N . ASN A 1 119 ? -1.670 -4.175 10.324 1.00 95.50 119 ASN A N 1
ATOM 958 C CA . ASN A 1 119 ? -2.051 -5.051 11.427 1.00 95.50 119 ASN A CA 1
ATOM 959 C C . ASN A 1 119 ? -1.481 -4.561 12.764 1.00 95.50 119 ASN A C 1
ATOM 961 O O . ASN A 1 119 ? -2.203 -4.523 13.761 1.00 95.50 119 ASN A O 1
ATOM 965 N N . LYS A 1 120 ? -0.226 -4.089 12.782 1.00 94.69 120 LYS A N 1
ATOM 966 C CA . LYS A 1 120 ? 0.406 -3.502 13.981 1.00 94.69 120 LYS A CA 1
ATOM 967 C C . LYS A 1 120 ? -0.316 -2.247 14.487 1.00 94.69 120 LYS A C 1
ATOM 969 O O . LYS A 1 120 ? -0.227 -1.932 15.669 1.00 94.69 120 LYS A O 1
ATOM 974 N N . GLN A 1 121 ? -1.043 -1.543 13.618 1.00 94.19 121 GLN A N 1
ATOM 975 C CA . GLN A 1 121 ? -1.846 -0.366 13.967 1.00 94.19 121 GLN A CA 1
ATOM 976 C C . GLN A 1 121 ? -3.343 -0.668 14.182 1.00 94.19 121 GLN A C 1
ATOM 978 O O . GLN A 1 121 ? -4.141 0.260 14.380 1.00 94.19 121 GLN A O 1
ATOM 983 N N . GLY A 1 122 ? -3.724 -1.951 14.168 1.00 93.19 122 GLY A N 1
ATOM 984 C CA . GLY A 1 122 ? -5.104 -2.413 14.328 1.00 93.19 122 GLY A CA 1
ATOM 985 C C . GLY A 1 122 ? -5.952 -2.325 13.057 1.00 93.19 122 GLY A C 1
ATOM 986 O O . GLY A 1 122 ? -7.175 -2.314 13.153 1.00 93.19 122 GLY A O 1
ATOM 987 N N . LEU A 1 123 ? -5.328 -2.232 11.880 1.00 94.88 123 LEU A N 1
ATOM 988 C CA . LEU A 1 123 ? -5.993 -2.232 10.576 1.00 94.88 123 LEU A CA 1
ATOM 989 C C . LEU A 1 123 ? -5.810 -3.607 9.924 1.00 94.88 123 LEU A C 1
ATOM 991 O O . LEU A 1 123 ? -4.727 -3.919 9.442 1.00 94.88 123 LEU A O 1
ATOM 995 N N . ASN A 1 124 ? -6.855 -4.430 9.923 1.00 89.94 124 ASN A N 1
ATOM 996 C CA . ASN A 1 124 ? -6.752 -5.863 9.619 1.00 89.94 124 ASN A CA 1
ATOM 997 C C . ASN A 1 124 ? -7.446 -6.317 8.328 1.00 89.94 124 ASN A C 1
ATOM 999 O O . ASN A 1 124 ? -7.520 -7.514 8.065 1.00 89.94 124 ASN A O 1
ATOM 1003 N N . ASN A 1 125 ? -7.969 -5.390 7.526 1.00 90.75 125 ASN A N 1
ATOM 1004 C CA . ASN A 1 125 ? -8.633 -5.714 6.266 1.00 90.75 125 ASN A CA 1
ATOM 1005 C C . ASN A 1 125 ? -8.173 -4.756 5.165 1.00 90.75 125 ASN A C 1
ATOM 1007 O O . ASN A 1 125 ? -8.843 -3.769 4.859 1.00 90.75 125 ASN A O 1
ATOM 1011 N N . ILE A 1 126 ? -6.989 -5.042 4.627 1.00 94.25 126 ILE A N 1
ATOM 1012 C CA . ILE A 1 126 ? -6.448 -4.381 3.441 1.00 94.25 126 ILE A CA 1
ATOM 1013 C C . ILE A 1 126 ? -6.350 -5.423 2.341 1.00 94.25 126 ILE A C 1
ATOM 1015 O O . ILE A 1 126 ? -5.743 -6.473 2.531 1.00 94.25 126 ILE A O 1
ATOM 1019 N N . THR A 1 127 ? -6.962 -5.135 1.200 1.00 95.12 127 THR A N 1
ATOM 1020 C CA . THR A 1 127 ? -6.977 -6.024 0.032 1.00 95.12 127 THR A CA 1
ATOM 1021 C C . THR A 1 127 ? -6.769 -5.221 -1.246 1.00 95.12 127 THR A C 1
ATOM 1023 O O . THR A 1 127 ? -6.928 -4.001 -1.239 1.00 95.12 127 THR A O 1
ATOM 1026 N N . LEU A 1 128 ? -6.393 -5.874 -2.348 1.00 96.62 128 LEU A N 1
ATOM 1027 C CA . LEU A 1 128 ? -6.419 -5.235 -3.668 1.00 96.62 128 LEU A CA 1
ATOM 1028 C C . LEU A 1 128 ? -7.863 -4.969 -4.096 1.00 96.62 128 LEU A C 1
ATOM 1030 O O . LEU A 1 128 ? -8.766 -5.739 -3.778 1.00 96.62 128 LEU A O 1
ATOM 1034 N N . VAL A 1 129 ? -8.074 -3.884 -4.840 1.00 95.44 129 VAL A N 1
ATOM 1035 C CA . VAL A 1 129 ? -9.351 -3.669 -5.534 1.00 95.44 129 VAL A CA 1
ATOM 1036 C C . VAL A 1 129 ? -9.552 -4.763 -6.589 1.0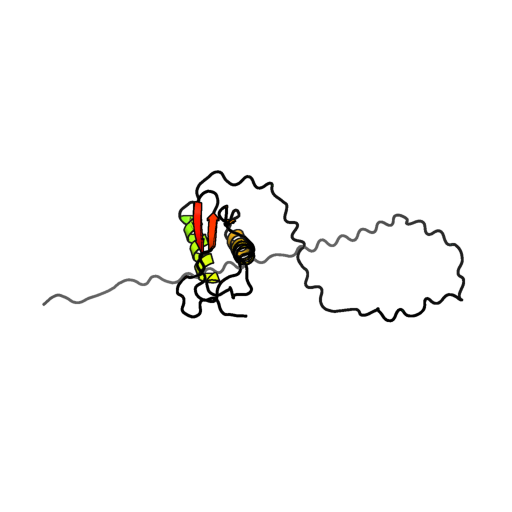0 95.44 129 VAL A C 1
ATOM 1038 O O . VAL A 1 129 ? -8.613 -5.127 -7.299 1.00 95.44 129 VAL A O 1
ATOM 1041 N N . ASP A 1 130 ? -10.788 -5.253 -6.710 1.00 92.19 130 ASP A N 1
ATOM 1042 C CA . ASP A 1 130 ? -11.165 -6.275 -7.688 1.00 92.19 130 ASP A CA 1
ATOM 1043 C C . ASP A 1 130 ? -10.814 -5.865 -9.127 1.00 92.19 130 ASP A C 1
ATOM 1045 O O . ASP A 1 130 ? -10.970 -4.709 -9.529 1.00 92.19 130 ASP A O 1
ATOM 1049 N N . GLY A 1 131 ? -10.369 -6.839 -9.924 1.00 90.81 131 GLY A N 1
ATOM 1050 C CA . GLY A 1 131 ? -10.007 -6.639 -11.330 1.00 90.81 131 GLY A CA 1
ATOM 1051 C C . GLY A 1 131 ? -8.569 -6.170 -11.571 1.00 90.81 131 GLY A C 1
ATOM 1052 O O . GLY A 1 131 ? -8.186 -6.013 -12.728 1.00 90.81 131 GLY A O 1
ATOM 1053 N N . LEU A 1 132 ? -7.768 -5.974 -10.520 1.00 93.56 132 LEU A N 1
ATOM 1054 C CA . LEU A 1 132 ? -6.316 -5.826 -10.645 1.00 93.56 132 LEU A CA 1
ATOM 1055 C C . LEU A 1 132 ? -5.628 -7.193 -10.678 1.00 93.56 132 LEU A C 1
ATOM 1057 O O . LEU A 1 132 ? -6.048 -8.115 -9.978 1.00 93.56 132 LEU A O 1
ATOM 1061 N N . ASP A 1 133 ? -4.555 -7.309 -11.462 1.00 96.25 133 ASP A N 1
ATOM 1062 C CA . ASP A 1 133 ? -3.704 -8.499 -11.445 1.00 96.25 133 ASP A CA 1
ATOM 1063 C C . ASP A 1 133 ? -2.757 -8.432 -10.233 1.00 96.25 133 ASP A C 1
ATOM 1065 O O . ASP A 1 133 ? -1.893 -7.552 -10.181 1.00 96.25 133 ASP A O 1
ATOM 1069 N N . PRO A 1 134 ? -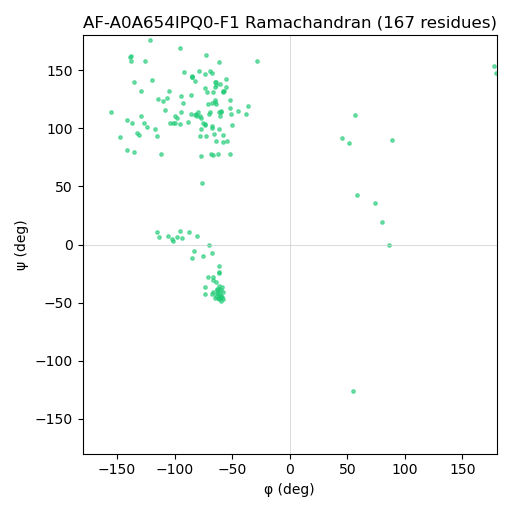2.884 -9.336 -9.243 1.00 96.88 134 PRO A N 1
ATOM 1070 C CA . PRO A 1 134 ? -1.986 -9.359 -8.091 1.00 96.88 134 PRO A CA 1
ATOM 1071 C C . PRO A 1 134 ? -0.525 -9.622 -8.478 1.00 96.88 134 PRO A C 1
ATOM 1073 O O . PRO A 1 134 ? 0.368 -9.229 -7.732 1.00 96.88 134 PRO A O 1
ATOM 1076 N N . ASN A 1 135 ? -0.272 -10.251 -9.629 1.00 98.00 135 ASN A N 1
ATOM 1077 C CA . ASN A 1 135 ? 1.071 -10.576 -10.104 1.00 98.00 135 ASN A CA 1
ATOM 1078 C C . ASN A 1 135 ? 1.651 -9.499 -11.036 1.00 98.00 135 ASN A C 1
ATOM 1080 O O . ASN A 1 135 ? 2.738 -9.693 -11.582 1.00 98.00 135 ASN A O 1
ATOM 1084 N N . GLU A 1 136 ? 0.963 -8.366 -11.235 1.00 97.25 136 GLU A N 1
ATOM 1085 C CA . GLU A 1 136 ? 1.526 -7.251 -11.998 1.00 97.25 136 GLU A CA 1
ATOM 1086 C C . GLU A 1 136 ? 2.743 -6.684 -11.257 1.00 97.25 136 GLU A C 1
ATOM 1088 O O . GLU A 1 136 ? 2.654 -6.258 -10.102 1.00 97.25 136 GLU A O 1
ATOM 1093 N N . TYR A 1 137 ? 3.890 -6.681 -11.937 1.00 98.06 137 TYR A N 1
ATOM 1094 C CA . TYR A 1 137 ? 5.127 -6.098 -11.432 1.00 98.06 137 TYR A CA 1
ATOM 1095 C C . TYR A 1 137 ? 5.085 -4.572 -11.451 1.00 98.06 137 TYR A C 1
ATOM 1097 O O . TYR A 1 137 ? 4.543 -3.947 -12.369 1.00 98.06 137 TYR A O 1
ATOM 1105 N N . LEU A 1 138 ? 5.746 -3.963 -10.467 1.00 97.75 138 LEU A 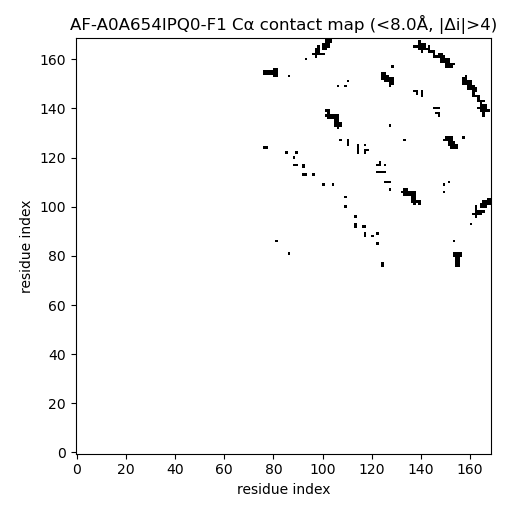N 1
ATOM 1106 C CA . LEU A 1 138 ? 5.966 -2.525 -10.456 1.00 97.75 138 LEU A CA 1
ATOM 1107 C C . LEU A 1 138 ? 6.850 -2.100 -11.636 1.00 97.75 138 LEU A C 1
ATOM 1109 O O . LEU A 1 138 ? 7.878 -2.702 -11.951 1.00 97.75 138 LEU A O 1
ATOM 1113 N N . LYS A 1 139 ? 6.463 -1.002 -12.277 1.00 97.00 139 LYS A N 1
ATOM 1114 C CA . LYS A 1 139 ? 7.201 -0.376 -13.375 1.00 97.00 139 LYS A CA 1
ATOM 1115 C C . LYS A 1 139 ? 8.263 0.550 -12.802 1.00 97.00 139 LYS A C 1
ATOM 1117 O O . LYS A 1 139 ? 8.034 1.218 -11.799 1.00 97.00 139 LYS A O 1
ATOM 1122 N N . GLU A 1 140 ? 9.421 0.623 -13.449 1.00 97.06 140 GLU A N 1
ATOM 1123 C CA . GLU A 1 140 ? 10.469 1.554 -13.029 1.00 97.06 140 GLU A CA 1
ATOM 1124 C C . GLU A 1 140 ? 9.958 3.009 -13.042 1.00 97.06 140 GLU A C 1
ATOM 1126 O O . GLU A 1 140 ? 9.394 3.478 -14.030 1.00 97.06 140 GLU A O 1
ATOM 1131 N N . ASP A 1 141 ? 10.198 3.727 -11.945 1.00 95.88 141 ASP A N 1
ATOM 1132 C CA . ASP A 1 141 ? 9.880 5.141 -11.763 1.00 95.88 141 ASP A CA 1
ATOM 1133 C C . ASP A 1 141 ? 11.007 5.834 -10.982 1.00 95.88 141 ASP A C 1
ATOM 1135 O O . ASP A 1 141 ? 10.961 6.011 -9.762 1.00 95.88 141 ASP A O 1
ATOM 1139 N N . LYS A 1 142 ? 12.069 6.201 -11.705 1.00 92.94 142 LYS A N 1
ATOM 1140 C CA . LYS A 1 142 ? 13.239 6.909 -11.154 1.00 92.94 142 LYS A CA 1
ATOM 1141 C C . LYS A 1 142 ? 12.934 8.360 -10.772 1.00 92.94 142 LYS A C 1
ATOM 1143 O O . LYS A 1 142 ? 13.599 8.926 -9.901 1.00 92.94 142 LYS A O 1
ATOM 1148 N N . GLU A 1 143 ? 11.963 8.960 -11.455 1.00 92.81 143 GLU A N 1
ATOM 1149 C CA . GLU A 1 143 ? 11.660 10.394 -11.406 1.00 92.81 143 GLU A CA 1
ATOM 1150 C C . GLU A 1 143 ? 10.437 10.719 -10.541 1.00 92.81 143 GLU A C 1
ATOM 1152 O O . GLU A 1 143 ? 10.045 11.880 -10.466 1.00 92.81 143 GLU A O 1
ATOM 1157 N N . SER A 1 144 ? 9.855 9.724 -9.863 1.00 91.81 144 SER A N 1
ATOM 1158 C CA . SER A 1 144 ? 8.686 9.905 -8.997 1.00 91.81 144 SER A CA 1
ATOM 1159 C C . SER A 1 144 ? 7.474 10.480 -9.734 1.00 91.81 144 SER A C 1
ATOM 1161 O O . SER A 1 144 ? 6.781 11.362 -9.229 1.00 91.81 144 SER A O 1
ATOM 1163 N N . LYS A 1 145 ? 7.214 9.978 -10.944 1.00 92.44 145 LYS A N 1
ATOM 1164 C CA . LYS A 1 145 ? 6.068 10.373 -11.778 1.00 92.44 145 LYS A CA 1
ATOM 1165 C C . LYS A 1 145 ? 4.744 9.775 -11.301 1.00 92.44 145 LYS A C 1
ATOM 1167 O O . LYS A 1 145 ? 3.696 10.173 -11.802 1.00 92.44 145 LYS A O 1
ATOM 1172 N N . GLY A 1 146 ? 4.781 8.833 -10.360 1.00 92.69 146 GLY A N 1
ATOM 1173 C CA . GLY A 1 146 ? 3.598 8.158 -9.834 1.00 92.69 146 GLY A CA 1
ATOM 1174 C C . GLY A 1 146 ? 3.022 7.151 -10.825 1.00 92.69 146 GLY A C 1
ATOM 1175 O O . GLY A 1 146 ? 1.808 7.002 -10.923 1.00 92.69 146 GLY A O 1
ATOM 1176 N N . VAL A 1 147 ? 3.888 6.476 -11.591 1.00 93.62 147 VAL A N 1
ATOM 1177 C CA . VAL A 1 147 ? 3.469 5.512 -12.630 1.00 93.62 147 VAL A CA 1
ATOM 1178 C C . VAL A 1 147 ? 2.797 4.278 -12.019 1.00 93.62 147 VAL A C 1
ATOM 1180 O O . VAL A 1 147 ? 1.950 3.646 -12.649 1.00 93.62 147 VAL A O 1
ATOM 1183 N N . ASN A 1 148 ? 3.166 3.940 -10.784 1.00 95.81 148 ASN A N 1
ATOM 1184 C CA . ASN A 1 148 ? 2.650 2.788 -10.060 1.00 95.81 148 ASN A CA 1
ATOM 1185 C C . ASN A 1 148 ? 1.533 3.221 -9.113 1.00 95.81 148 ASN A C 1
ATOM 1187 O O . ASN A 1 148 ? 1.802 3.850 -8.095 1.00 95.81 148 ASN A O 1
ATOM 1191 N N . VAL A 1 149 ? 0.288 2.866 -9.432 1.00 96.31 149 VAL A N 1
ATOM 1192 C CA . VAL A 1 149 ? -0.874 3.150 -8.580 1.00 96.31 149 VAL A CA 1
ATOM 1193 C C . VAL A 1 149 ? -1.487 1.834 -8.128 1.00 96.31 149 VAL A C 1
ATOM 1195 O O . VAL A 1 149 ? -2.259 1.213 -8.857 1.00 96.31 149 VAL A O 1
ATOM 1198 N N . VAL A 1 150 ? -1.169 1.426 -6.903 1.00 97.06 150 VAL A N 1
ATOM 1199 C CA . VAL A 1 150 ? -1.716 0.215 -6.293 1.00 97.06 150 VAL A CA 1
ATOM 1200 C C . VAL A 1 150 ? -3.018 0.587 -5.590 1.00 97.06 150 VAL A C 1
ATOM 1202 O O . VAL A 1 150 ? -3.011 1.253 -4.552 1.00 97.06 150 VAL A O 1
ATOM 1205 N N . LYS A 1 151 ? -4.158 0.212 -6.182 1.00 97.44 151 LYS A N 1
ATOM 1206 C CA . LYS A 1 151 ? -5.479 0.493 -5.600 1.00 97.44 151 LYS A CA 1
ATOM 1207 C C . LYS A 1 151 ? -5.863 -0.604 -4.620 1.00 97.44 151 LYS A C 1
ATOM 1209 O O . LYS A 1 151 ? -5.846 -1.789 -4.949 1.00 97.44 151 LYS A O 1
ATOM 1214 N N . LEU A 1 152 ? -6.245 -0.181 -3.427 1.00 96.75 152 LEU A N 1
ATOM 1215 C CA . LEU A 1 152 ? -6.509 -1.034 -2.283 1.00 96.75 152 LEU A CA 1
ATOM 1216 C C . LEU A 1 152 ? -7.909 -0.753 -1.739 1.00 96.75 152 LEU A C 1
ATOM 1218 O O . LEU A 1 152 ? -8.452 0.340 -1.909 1.00 96.75 152 LEU A O 1
ATOM 1222 N N . LYS A 1 153 ? -8.465 -1.722 -1.026 1.00 95.69 153 LYS A N 1
ATOM 1223 C CA . LYS A 1 153 ? -9.641 -1.564 -0.179 1.00 95.69 153 LYS A CA 1
ATOM 1224 C C . LYS A 1 153 ? -9.216 -1.676 1.273 1.00 95.69 153 LYS A C 1
ATOM 1226 O O . LYS A 1 153 ? -8.638 -2.687 1.660 1.00 95.69 153 LYS A O 1
ATOM 1231 N N . LEU A 1 154 ? -9.515 -0.647 2.062 1.00 95.44 154 LEU A N 1
ATOM 1232 C CA . LEU A 1 154 ? -9.519 -0.715 3.520 1.00 95.44 154 LEU A CA 1
ATOM 1233 C C . LEU A 1 154 ? -10.975 -0.880 3.961 1.00 95.44 154 LEU A C 1
ATOM 1235 O O . LEU A 1 154 ? -11.753 0.080 3.909 1.00 95.44 154 LEU A O 1
ATOM 1239 N N . TYR A 1 155 ? -11.352 -2.095 4.361 1.00 93.12 155 TYR A N 1
ATOM 1240 C CA . TYR A 1 155 ? -12.760 -2.478 4.524 1.00 93.12 155 TYR A CA 1
ATOM 1241 C C . TYR A 1 155 ? -13.547 -2.208 3.221 1.00 93.12 155 TYR A C 1
ATOM 1243 O O . TYR A 1 155 ? -13.128 -2.632 2.150 1.00 93.12 155 TYR A O 1
ATOM 1251 N N . GLY A 1 156 ? -14.655 -1.462 3.272 1.00 91.25 156 GLY A N 1
ATOM 1252 C CA . GLY A 1 156 ? -15.410 -1.024 2.092 1.00 91.25 156 GLY A CA 1
ATOM 1253 C C . GLY A 1 156 ? -14.942 0.291 1.448 1.00 91.25 156 GLY A C 1
ATOM 1254 O O . GLY A 1 156 ? -15.683 0.849 0.638 1.00 91.25 156 GLY A O 1
ATOM 1255 N N . SER A 1 157 ? -13.783 0.841 1.831 1.00 93.94 157 SER A N 1
ATOM 1256 C CA . SER A 1 157 ? -13.279 2.123 1.312 1.00 93.94 157 SER A CA 1
ATOM 1257 C C . SER A 1 157 ? -12.110 1.932 0.349 1.00 93.94 157 SER A C 1
ATOM 1259 O O . SER A 1 157 ? -11.092 1.358 0.729 1.00 93.94 157 SER A O 1
ATOM 1261 N N . ASP A 1 158 ? -12.221 2.494 -0.855 1.00 95.19 158 ASP A N 1
ATOM 1262 C CA . ASP A 1 158 ? -11.117 2.525 -1.816 1.00 95.19 158 ASP A CA 1
ATOM 1263 C C . ASP A 1 158 ? -10.054 3.549 -1.390 1.00 95.19 158 ASP A C 1
ATOM 1265 O O . ASP A 1 158 ? -10.364 4.688 -1.028 1.00 95.19 158 ASP A O 1
ATOM 1269 N N . VAL A 1 159 ? -8.793 3.136 -1.456 1.00 96.31 159 VAL A N 1
ATOM 1270 C CA . VAL A 1 159 ? -7.602 3.950 -1.197 1.00 96.31 159 VAL A CA 1
ATOM 1271 C C . VAL A 1 159 ? -6.528 3.609 -2.230 1.00 96.31 159 VAL A C 1
ATOM 1273 O O . VAL A 1 159 ? -6.588 2.571 -2.888 1.00 96.31 159 VAL A O 1
ATOM 1276 N N . ALA A 1 160 ? -5.543 4.484 -2.410 1.00 97.19 160 ALA A N 1
ATOM 1277 C CA . ALA A 1 160 ? -4.466 4.260 -3.367 1.00 97.19 160 ALA A CA 1
ATOM 1278 C C . ALA A 1 160 ? -3.112 4.464 -2.699 1.00 97.19 160 ALA A C 1
ATOM 1280 O O . ALA A 1 160 ? -2.889 5.474 -2.032 1.00 97.19 160 ALA A O 1
ATOM 1281 N N . PHE A 1 161 ? -2.215 3.511 -2.918 1.00 97.88 161 PHE A N 1
ATOM 1282 C CA . PHE A 1 161 ? -0.811 3.630 -2.575 1.00 97.88 161 PHE A CA 1
ATOM 1283 C C . PHE A 1 161 ? 0.003 3.862 -3.847 1.00 97.88 161 PHE A C 1
ATOM 1285 O O . PHE A 1 161 ? -0.176 3.173 -4.853 1.00 97.88 161 PHE A O 1
ATOM 1292 N N . ILE A 1 162 ? 0.888 4.853 -3.797 1.00 97.19 162 ILE A N 1
ATOM 1293 C CA . ILE A 1 162 ? 1.762 5.223 -4.907 1.00 97.19 162 ILE A CA 1
ATOM 1294 C C . ILE A 1 162 ? 3.190 5.215 -4.360 1.00 97.19 162 ILE A C 1
ATOM 1296 O O . ILE A 1 162 ? 3.547 6.135 -3.618 1.00 97.19 162 ILE A O 1
ATOM 1300 N N . PRO A 1 163 ? 4.007 4.195 -4.683 1.00 96.25 163 PRO A N 1
ATOM 1301 C CA . PRO A 1 163 ? 5.429 4.226 -4.383 1.00 96.25 163 PRO A CA 1
ATOM 1302 C C . PRO A 1 163 ? 6.063 5.475 -4.990 1.00 96.25 163 PRO A C 1
ATOM 1304 O O . PRO A 1 163 ? 5.813 5.826 -6.145 1.00 96.25 163 PRO A O 1
ATOM 1307 N N . LYS A 1 164 ? 6.909 6.144 -4.216 1.00 95.62 164 LYS A N 1
ATOM 1308 C CA . LYS A 1 164 ? 7.564 7.378 -4.635 1.00 95.62 164 LYS A CA 1
ATOM 1309 C C . LYS A 1 164 ? 8.653 7.120 -5.654 1.00 95.62 164 LYS A C 1
ATOM 1311 O O . LYS A 1 164 ? 8.784 7.879 -6.605 1.00 95.62 164 LYS A O 1
ATOM 1316 N N . LYS A 1 165 ? 9.463 6.088 -5.452 1.00 94.25 165 LYS A N 1
ATOM 1317 C CA . LYS A 1 165 ? 10.475 5.653 -6.414 1.00 94.25 165 LYS A CA 1
ATOM 1318 C C . LYS A 1 165 ? 10.415 4.150 -6.531 1.00 94.25 165 LYS A C 1
ATOM 1320 O O . LYS A 1 165 ? 10.279 3.463 -5.528 1.00 94.25 165 LYS A O 1
ATOM 1325 N N . VAL A 1 166 ? 10.566 3.671 -7.756 1.00 96.56 166 VAL A N 1
ATOM 1326 C CA . VAL A 1 166 ? 10.705 2.248 -8.050 1.00 96.56 166 VAL A CA 1
ATOM 1327 C C . VAL A 1 166 ? 11.930 2.109 -8.930 1.00 96.56 166 VAL A C 1
ATOM 1329 O O . VAL A 1 166 ? 11.944 2.591 -10.061 1.00 96.56 166 VAL A O 1
ATOM 1332 N N . LEU A 1 167 ? 12.988 1.510 -8.396 1.00 95.31 167 LEU A N 1
ATOM 1333 C CA . LEU A 1 167 ? 14.228 1.301 -9.139 1.00 95.31 167 LEU A CA 1
ATOM 1334 C C . LEU A 1 167 ? 14.202 -0.055 -9.832 1.00 95.31 167 LEU A C 1
ATOM 1336 O O . LEU A 1 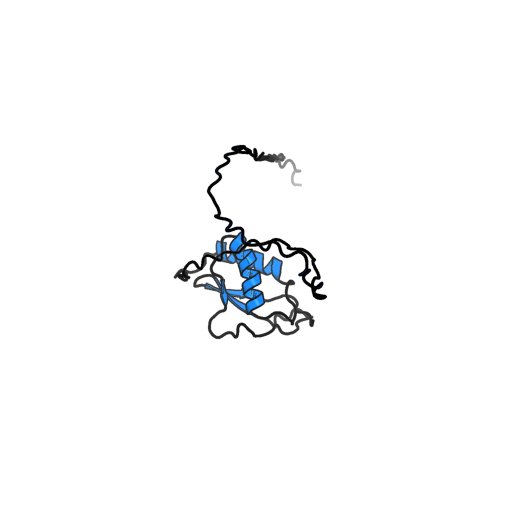167 ? 13.607 -1.003 -9.321 1.00 95.31 167 LEU A O 1
ATOM 1340 N N . LYS A 1 168 ? 14.865 -0.150 -10.985 1.00 94.62 168 LYS A N 1
ATOM 1341 C CA . LYS A 1 168 ? 15.100 -1.443 -11.615 1.00 94.62 168 LYS A CA 1
ATOM 1342 C C . LYS A 1 168 ? 16.053 -2.286 -10.764 1.00 94.62 168 LYS A C 1
ATOM 1344 O O . LYS A 1 168 ? 17.110 -1.788 -10.373 1.00 94.62 168 LYS A O 1
ATOM 1349 N N . LYS A 1 169 ? 15.673 -3.537 -10.516 1.00 88.25 169 LYS A N 1
ATOM 1350 C CA . LYS A 1 169 ? 16.522 -4.562 -9.897 1.00 88.25 169 LYS A CA 1
ATOM 1351 C C . LYS A 1 169 ? 17.125 -5.488 -10.947 1.00 88.25 169 LYS A C 1
ATOM 1353 O O . LYS A 1 169 ? 16.466 -5.692 -11.995 1.00 88.25 169 LYS A O 1
#

Solvent-accessible surface area (backbone atoms only — not comparable to full-atom values): 11416 Å² total; per-residue (Å²): 136,85,81,81,87,86,84,86,81,87,83,78,87,81,88,79,83,81,79,84,81,82,79,84,80,78,82,84,71,91,74,91,76,89,79,87,78,89,75,86,86,77,81,94,70,94,83,74,77,82,76,87,65,90,80,78,78,82,83,80,78,86,70,82,71,72,79,76,75,68,71,79,66,78,80,73,71,52,93,42,67,59,51,73,68,55,48,51,54,50,52,50,53,46,66,77,46,21,70,76,50,40,29,82,37,26,48,43,54,54,49,55,56,49,39,59,59,32,43,78,73,74,45,83,49,68,43,70,42,88,94,62,64,51,78,45,58,41,60,69,24,86,81,50,80,53,85,42,72,50,50,28,21,41,48,65,29,82,46,75,50,54,50,47,37,18,46,80,117